Protein AF-A0A6V7XYJ5-F1 (afdb_monomer_lite)

InterPro domains:
  IPR011598 Myc-type, basic helix-loop-helix (bHLH) domain [PF00010] (26-76)
  IPR011598 Myc-type, basic helix-loop-helix (bHLH) domain [PS50888] (25-76)
  IPR011598 Myc-type, basic helix-loop-helix (bHLH) domain [SM00353] (31-82)
  IPR036638 Helix-loop-helix DNA-binding domain superfamily [G3DSA:4.10.280.10] (17-80)
  IPR036638 Helix-loop-helix DNA-binding domain superfamily [SSF47459] (26-85)
  IPR050283 E-box Binding Transcriptional Regulators [PTHR23349] (24-126)

Sequence (152 aa):
MTQKHSVENGCKIEQIVDEQKLLELKRNMANCRERQRTEELNEAFKRLRHAIPSIPSDKMSKIHTLRIATEYIRFLDRAYKLMDLATNNENVFINNSIKYFYNEEQMAVTTFESINQLRTNFNLWRSELSTINMMAEKQKKNLNNSENELFK

Foldseek 3Di:
DDDDDDPPVVVVVVVVVVVVVVVVVVVVVVVVVVVVVVVVVVVVLVVLVVLFQDDPPDPDDSVNSVVSSVLLVVLVVVLVVVLVVVVVPDPPPDDPLCVLNDDPPDDDDDDPVVSVSSSVSSVVVVVVVVVVVVVVVVVVVVVVVVVVVVVD

Organism: Meloidogyne enterolobii (NCBI:txid390850)

Secondary structure (DSSP, 8-state):
-----SSHHHHHHHHHHHHHHHHHHHHHHHHHHHHHHHHHHHHHHHHHHHHS---TT----HHHHHHHHHHHHHHHHHHHHHHHHHHTT------GGGTTT--TT------HHHHHHHHHHHHHHHHHHHHHHHHHHHHHHHHHHHHHHTT-

Radius of gyration: 31.55 Å; chains: 1; bounding box: 101×42×83 Å

Structure (mmCIF, N/CA/C/O backbone):
data_AF-A0A6V7XYJ5-F1
#
_entry.id   AF-A0A6V7XYJ5-F1
#
loop_
_atom_site.group_PDB
_atom_site.id
_atom_site.type_symbol
_atom_site.label_atom_id
_atom_site.label_alt_id
_atom_site.label_comp_id
_atom_site.label_asym_id
_atom_site.label_entity_id
_atom_site.label_seq_id
_atom_site.pdbx_PDB_ins_code
_atom_site.Cartn_x
_atom_site.Cartn_y
_atom_site.Cartn_z
_atom_site.occupancy
_atom_site.B_iso_or_equiv
_atom_site.auth_seq_id
_atom_site.auth_comp_id
_atom_site.auth_asym_id
_atom_site.auth_atom_id
_atom_site.pdbx_PDB_model_num
ATOM 1 N N . MET A 1 1 ? -57.139 15.377 52.012 1.00 39.81 1 MET A N 1
ATOM 2 C CA . MET A 1 1 ? -56.270 16.207 51.152 1.00 39.81 1 MET A CA 1
ATOM 3 C C . MET A 1 1 ? -54.936 15.493 51.000 1.00 39.81 1 MET A C 1
ATOM 5 O O . MET A 1 1 ? -54.056 15.675 51.826 1.00 39.81 1 MET A O 1
ATOM 9 N N . THR A 1 2 ? -54.810 14.603 50.020 1.00 41.50 2 THR A N 1
ATOM 10 C CA . THR A 1 2 ? -53.568 13.859 49.760 1.00 41.50 2 THR A CA 1
ATOM 11 C C . THR A 1 2 ? -52.939 14.385 48.475 1.00 41.50 2 THR A C 1
ATOM 13 O O . THR A 1 2 ? -53.564 14.398 47.415 1.00 41.50 2 THR A O 1
ATOM 16 N N . GLN A 1 3 ? -51.720 14.906 48.616 1.00 48.47 3 GLN 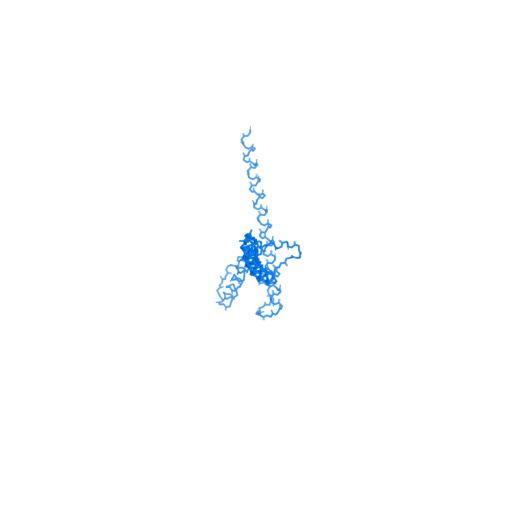A N 1
ATOM 17 C CA . GLN A 1 3 ? -50.919 15.531 47.568 1.00 48.47 3 GLN A CA 1
ATOM 18 C C . GLN A 1 3 ? -50.525 14.510 46.488 1.00 48.47 3 GLN A C 1
ATOM 20 O O . GLN A 1 3 ? -49.883 13.503 46.772 1.00 48.47 3 GLN A O 1
ATOM 25 N N . LYS A 1 4 ? -50.876 14.808 45.231 1.00 51.69 4 LYS A N 1
ATOM 26 C CA . LYS A 1 4 ? -50.324 14.188 44.018 1.00 51.69 4 LYS A CA 1
ATOM 27 C C . LYS A 1 4 ? -49.074 14.977 43.605 1.00 51.69 4 LYS A C 1
ATOM 29 O O . LYS A 1 4 ? -49.220 15.974 42.908 1.00 51.69 4 LYS A O 1
ATOM 34 N N . HIS A 1 5 ? -47.872 14.595 44.040 1.00 46.09 5 HIS A N 1
ATOM 35 C CA . HIS A 1 5 ? -46.629 15.274 43.606 1.00 46.09 5 HIS A CA 1
ATOM 36 C C . HIS A 1 5 ? -45.450 14.340 43.272 1.00 46.09 5 HIS A C 1
ATOM 38 O O . HIS A 1 5 ? -44.348 14.811 43.018 1.00 46.09 5 HIS A O 1
ATOM 44 N N . SER A 1 6 ? -45.657 13.021 43.204 1.00 50.38 6 SER A N 1
ATOM 45 C CA . SER A 1 6 ? -44.549 12.066 43.002 1.00 50.38 6 SER A CA 1
ATOM 46 C C . SER A 1 6 ? -44.410 11.505 41.578 1.00 50.38 6 SER A C 1
ATOM 48 O O . SER A 1 6 ? -43.414 10.850 41.297 1.00 50.38 6 SER A O 1
ATOM 50 N N . VAL A 1 7 ? -45.357 11.753 40.664 1.00 56.53 7 VAL A N 1
ATOM 51 C CA . VAL A 1 7 ? -45.393 11.068 39.348 1.00 56.53 7 VAL A CA 1
ATOM 52 C C . VAL A 1 7 ? -44.641 11.825 38.239 1.00 56.53 7 VAL A C 1
ATOM 54 O O . VAL A 1 7 ? -44.090 11.200 37.339 1.00 56.53 7 VAL A O 1
ATOM 57 N N . GLU A 1 8 ? -44.523 13.155 38.313 1.00 55.09 8 GLU A N 1
ATOM 58 C CA . GLU A 1 8 ? -43.849 13.950 37.265 1.00 55.09 8 GLU A CA 1
ATOM 59 C C . GLU A 1 8 ? -42.323 13.780 37.228 1.00 55.09 8 GLU A C 1
ATOM 61 O O . GLU A 1 8 ? -41.708 13.945 36.173 1.00 55.09 8 GLU A O 1
ATOM 66 N N . ASN A 1 9 ? -41.703 13.421 38.354 1.00 53.06 9 ASN A N 1
ATOM 67 C CA . ASN A 1 9 ? -40.248 13.294 38.441 1.00 53.06 9 ASN A CA 1
ATOM 68 C C . ASN A 1 9 ? -39.729 11.966 37.861 1.00 53.06 9 ASN A C 1
ATOM 70 O O . ASN A 1 9 ? -38.612 11.933 37.359 1.00 53.06 9 ASN A O 1
ATOM 74 N N . GLY A 1 10 ? -40.529 10.892 37.868 1.00 56.44 10 GLY A N 1
ATOM 75 C CA . GLY A 1 10 ? -40.137 9.595 37.292 1.00 56.44 10 GLY A CA 1
ATOM 76 C C . GLY A 1 10 ? -40.061 9.616 35.761 1.00 56.44 10 GLY A C 1
ATOM 77 O O . GLY A 1 10 ? -39.053 9.214 35.189 1.00 56.44 10 GLY A O 1
ATOM 78 N N . CYS A 1 11 ? -41.079 10.188 35.106 1.00 58.69 11 CYS A N 1
ATOM 79 C CA . CYS A 1 11 ? -41.166 10.268 33.641 1.00 58.69 11 CYS A CA 1
ATOM 80 C C . CYS A 1 11 ? -40.021 11.097 33.023 1.00 58.69 11 CYS A C 1
ATOM 82 O O . CYS A 1 11 ? -39.437 10.707 32.015 1.00 58.69 11 CYS A O 1
ATOM 84 N N . LYS A 1 12 ? -39.628 12.209 33.665 1.00 60.88 12 LYS A N 1
ATOM 85 C CA . LYS A 1 12 ? -38.494 13.031 33.205 1.00 60.88 12 LYS A CA 1
ATOM 86 C C . LYS A 1 12 ? -37.148 12.322 33.361 1.00 60.88 12 LYS A C 1
ATOM 88 O O . LYS A 1 12 ? -36.300 12.455 32.488 1.00 60.88 12 LYS A O 1
ATOM 93 N N . ILE A 1 13 ? -36.942 11.579 34.451 1.00 60.31 13 ILE A N 1
ATOM 94 C CA . ILE A 1 13 ? -35.696 10.831 34.675 1.00 60.31 13 ILE A CA 1
ATOM 95 C C . ILE A 1 13 ? -35.555 9.708 33.638 1.00 60.31 13 ILE A C 1
ATOM 97 O O . ILE A 1 13 ? -34.491 9.586 33.039 1.00 60.31 13 ILE A O 1
ATOM 101 N N . GLU A 1 14 ? -36.616 8.945 33.359 1.00 59.81 14 GLU A N 1
ATOM 102 C CA . GLU A 1 14 ? -36.598 7.907 32.314 1.00 59.81 14 GLU A CA 1
ATOM 103 C C . GLU A 1 14 ? -36.358 8.493 30.914 1.00 59.81 14 GLU A C 1
ATOM 105 O O . GLU A 1 14 ? -35.520 7.978 30.176 1.00 59.81 14 GLU A O 1
ATOM 110 N N . GLN A 1 15 ? -36.991 9.623 30.575 1.00 64.06 15 GLN A N 1
ATOM 111 C CA . GLN A 1 15 ? -36.744 10.316 29.302 1.00 64.06 15 GLN A CA 1
ATOM 112 C C . GLN A 1 15 ? -35.294 10.798 29.151 1.00 64.06 15 GLN A C 1
ATOM 114 O O . GLN A 1 15 ? -34.708 10.653 28.079 1.00 64.06 15 GLN A O 1
ATOM 119 N N . ILE A 1 16 ? -34.697 11.346 30.214 1.00 64.62 16 ILE A N 1
ATOM 120 C CA . ILE A 1 16 ? -33.295 11.792 30.206 1.00 64.62 16 ILE A CA 1
ATOM 121 C C . ILE A 1 16 ? -32.347 10.593 30.044 1.00 64.62 16 ILE A C 1
ATOM 123 O O . ILE A 1 16 ? -31.359 10.684 29.313 1.00 64.62 16 ILE A O 1
ATOM 127 N N . VAL A 1 17 ? -32.645 9.461 30.689 1.00 66.25 17 VA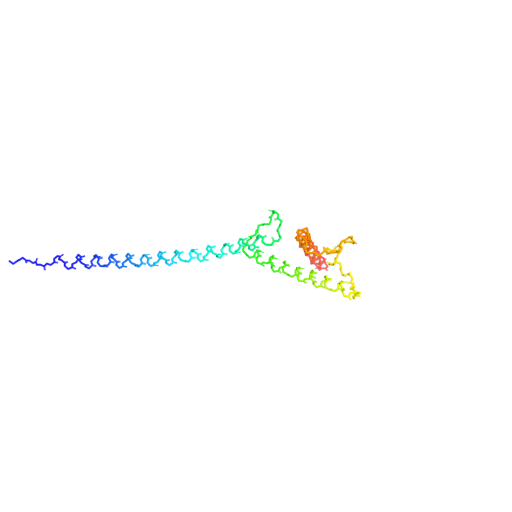L A N 1
ATOM 128 C CA . VAL A 1 17 ? -31.853 8.225 30.570 1.00 66.25 17 VAL A CA 1
ATOM 129 C C . VAL A 1 17 ? -31.934 7.650 29.150 1.00 66.25 17 VAL A C 1
ATOM 131 O O . VAL A 1 17 ? -30.907 7.244 28.602 1.00 66.25 17 VAL A O 1
ATOM 134 N N . ASP A 1 18 ? -33.106 7.677 28.513 1.00 79.75 18 ASP A N 1
ATOM 135 C CA . ASP A 1 18 ? -33.275 7.231 27.124 1.00 79.75 18 ASP A CA 1
ATOM 136 C C . ASP A 1 18 ? -32.573 8.151 26.114 1.00 79.75 18 ASP A C 1
ATOM 138 O O . ASP A 1 18 ? -31.950 7.673 25.160 1.00 79.75 18 ASP A O 1
ATOM 142 N N . GLU A 1 19 ? -32.585 9.467 26.339 1.00 83.00 19 GLU A N 1
ATOM 143 C CA . GLU A 1 19 ? -31.861 10.424 25.498 1.00 83.00 19 GLU A CA 1
ATOM 144 C C . GLU A 1 19 ? -30.336 10.264 25.627 1.00 83.00 19 GLU A C 1
ATOM 146 O O . GLU A 1 19 ? -29.616 10.245 24.621 1.00 83.00 19 GLU A O 1
ATOM 151 N N . GLN A 1 20 ? -29.831 10.057 26.848 1.00 86.50 20 GLN A N 1
ATOM 152 C CA . GLN A 1 20 ? -28.417 9.755 27.093 1.00 86.50 20 GLN A CA 1
ATOM 153 C C . GLN A 1 20 ? -27.987 8.451 26.413 1.00 86.50 20 GLN A C 1
ATOM 155 O O . GLN A 1 20 ? -26.938 8.400 25.764 1.00 86.50 20 GLN A O 1
ATOM 160 N N . LYS A 1 21 ? -28.822 7.412 26.488 1.00 89.75 21 LYS A N 1
ATOM 161 C CA . LYS A 1 21 ? -28.569 6.120 25.843 1.00 89.75 21 LYS A CA 1
ATOM 162 C C . LYS A 1 21 ? -28.568 6.237 24.319 1.00 89.75 21 LYS A C 1
ATOM 164 O O . LYS A 1 21 ? -27.720 5.644 23.651 1.00 89.75 21 LYS A O 1
ATOM 169 N N . LEU A 1 22 ? -29.456 7.056 23.754 1.00 89.62 22 LEU A N 1
ATOM 170 C CA . LEU A 1 22 ? -29.479 7.352 22.322 1.00 89.62 22 LEU A CA 1
ATOM 171 C C . LEU A 1 22 ? -28.219 8.105 21.865 1.00 89.62 22 LEU A C 1
ATOM 173 O O . LEU A 1 22 ? -27.670 7.802 20.801 1.00 89.62 22 LEU A O 1
ATOM 177 N N . LEU A 1 23 ? -27.741 9.073 22.651 1.00 92.31 23 LEU A N 1
ATOM 178 C CA . LEU A 1 23 ? -26.492 9.793 22.380 1.00 92.31 23 LEU A CA 1
ATOM 179 C C . LEU A 1 23 ? -25.280 8.856 22.415 1.00 92.31 23 LEU A C 1
ATOM 181 O O . LEU A 1 23 ? -24.429 8.908 21.523 1.00 92.31 23 LEU A O 1
ATOM 185 N N . GLU A 1 24 ? -25.223 7.960 23.399 1.00 93.12 24 GLU A N 1
ATOM 186 C CA . GLU A 1 24 ? -24.158 6.966 23.501 1.00 93.12 24 GLU A CA 1
ATOM 187 C C . GLU A 1 24 ? -24.178 5.982 22.324 1.00 93.12 24 GLU A C 1
ATOM 189 O O . GLU A 1 24 ? -23.132 5.724 21.722 1.00 93.12 24 GLU A O 1
ATOM 194 N N . LEU A 1 25 ? -25.359 5.505 21.919 1.00 93.38 25 LEU A N 1
ATOM 195 C CA . LEU A 1 25 ? -25.522 4.669 20.728 1.00 93.38 25 LEU A CA 1
ATOM 196 C C . LEU A 1 25 ? -25.024 5.381 19.468 1.00 93.38 25 LEU A C 1
ATOM 198 O O . LEU A 1 25 ? -24.235 4.807 18.717 1.00 93.38 25 LEU A O 1
ATOM 202 N N . LYS A 1 26 ? -25.403 6.648 19.255 1.00 92.81 26 LYS A N 1
ATOM 203 C CA . LYS A 1 26 ? -24.921 7.448 18.114 1.00 92.81 26 LYS A CA 1
ATOM 204 C C . LYS A 1 26 ? -23.397 7.577 18.118 1.00 92.81 26 LYS A C 1
ATOM 206 O O . LYS A 1 26 ? -22.771 7.391 17.072 1.00 92.81 26 LYS A O 1
ATOM 211 N N . ARG A 1 27 ? -22.790 7.838 19.282 1.00 95.50 27 ARG A N 1
ATOM 212 C CA . ARG A 1 27 ? -21.329 7.915 19.437 1.00 95.50 27 ARG A CA 1
ATOM 213 C C . ARG A 1 27 ? -20.662 6.575 19.127 1.00 95.50 27 ARG A C 1
ATOM 215 O O . ARG A 1 27 ? -19.686 6.536 18.383 1.00 95.50 27 ARG A O 1
ATOM 222 N N . ASN A 1 28 ? -21.201 5.477 19.647 1.00 95.56 28 ASN A N 1
ATOM 223 C CA . ASN A 1 28 ? -20.662 4.137 19.423 1.00 95.56 28 ASN A CA 1
ATOM 224 C C . ASN A 1 28 ? -20.769 3.728 17.948 1.00 95.56 28 ASN A C 1
ATOM 226 O O . ASN A 1 28 ? -19.809 3.199 17.391 1.00 95.56 28 ASN A O 1
ATOM 230 N N . MET A 1 29 ? -21.885 4.047 17.288 1.00 95.38 29 MET A N 1
ATOM 231 C CA . MET A 1 29 ? -22.054 3.841 15.849 1.00 95.38 29 MET A CA 1
ATOM 232 C C . MET A 1 29 ? -21.065 4.678 15.030 1.00 95.38 29 MET A C 1
ATOM 234 O O . MET A 1 29 ? -20.473 4.163 14.083 1.00 95.38 29 MET A O 1
ATOM 238 N N . ALA A 1 30 ? -20.845 5.946 15.390 1.00 95.94 30 ALA A N 1
ATOM 239 C CA . ALA A 1 30 ? -19.853 6.795 14.729 1.00 95.94 30 ALA A CA 1
ATOM 240 C C . ALA A 1 30 ? -18.427 6.241 14.896 1.00 95.94 30 ALA A C 1
ATOM 242 O O . ALA A 1 30 ? -17.698 6.110 13.914 1.00 95.94 30 ALA A O 1
ATOM 243 N N . ASN A 1 31 ? -18.059 5.826 16.111 1.00 97.88 31 ASN A N 1
ATOM 244 C CA . ASN A 1 31 ? -16.761 5.213 16.397 1.00 97.88 31 ASN A CA 1
ATOM 245 C C . ASN A 1 31 ? -16.565 3.893 15.638 1.00 97.88 31 ASN A C 1
ATOM 247 O O . ASN A 1 31 ? -15.473 3.618 15.146 1.00 97.88 31 ASN A O 1
ATOM 251 N N . CYS A 1 32 ? -17.617 3.076 15.534 1.00 97.56 32 CYS A N 1
ATOM 252 C CA . CYS A 1 32 ? -17.597 1.835 14.764 1.00 97.56 32 CYS A CA 1
ATOM 253 C C . CYS A 1 32 ? -17.347 2.109 13.274 1.00 97.56 32 CYS A C 1
ATOM 255 O O . CYS A 1 32 ? -16.464 1.491 12.684 1.00 97.56 32 CYS A O 1
ATOM 257 N N . ARG A 1 33 ? -18.036 3.098 12.693 1.00 97.56 33 ARG A N 1
ATOM 258 C CA . ARG A 1 33 ? -17.824 3.518 11.298 1.00 97.56 33 ARG A CA 1
ATOM 259 C C . ARG A 1 33 ? -16.405 4.022 11.049 1.00 97.56 33 ARG A C 1
ATOM 261 O O . ARG A 1 33 ? -15.789 3.633 10.063 1.00 97.56 33 ARG A O 1
ATOM 268 N N . GLU A 1 34 ? -15.865 4.852 11.939 1.00 98.00 34 GLU A N 1
ATOM 269 C CA . GLU A 1 34 ? -14.498 5.365 11.781 1.00 98.00 34 GLU A CA 1
ATOM 270 C C . GLU A 1 34 ? -13.447 4.255 11.918 1.00 98.00 34 GLU A C 1
ATOM 272 O O . GLU A 1 34 ? -12.439 4.245 11.202 1.00 98.00 34 GLU A O 1
ATOM 277 N N . ARG A 1 35 ? -13.702 3.274 12.794 1.00 98.31 35 ARG A N 1
ATOM 278 C CA . ARG A 1 35 ? -12.870 2.075 12.899 1.00 98.31 35 ARG A CA 1
ATOM 279 C C . ARG A 1 35 ? -12.891 1.280 11.597 1.00 98.31 35 ARG A C 1
ATOM 281 O O . ARG A 1 35 ? -11.816 0.994 11.080 1.00 98.31 35 ARG A O 1
ATOM 288 N N . GLN A 1 36 ? -14.070 1.017 11.035 1.00 98.12 36 GLN A N 1
ATOM 289 C CA . GLN A 1 36 ? -14.208 0.320 9.754 1.00 98.12 36 GLN A CA 1
ATOM 290 C C . GLN A 1 36 ? -13.478 1.066 8.624 1.00 98.12 36 GLN A C 1
ATOM 292 O O . GLN A 1 36 ? -12.675 0.475 7.906 1.00 98.12 36 GLN A O 1
ATOM 297 N N . ARG A 1 37 ? -13.661 2.387 8.518 1.00 98.00 37 ARG A N 1
ATOM 298 C CA . ARG A 1 37 ? -12.943 3.226 7.543 1.00 98.00 37 ARG A CA 1
ATOM 299 C C . ARG A 1 37 ? -11.422 3.096 7.688 1.00 98.00 37 ARG A C 1
ATOM 301 O O . ARG A 1 37 ? -10.685 3.032 6.703 1.00 98.00 37 ARG A O 1
ATOM 308 N N . THR A 1 38 ? -10.934 3.064 8.927 1.00 98.12 38 THR A N 1
ATOM 309 C CA . THR A 1 38 ? -9.505 2.912 9.227 1.00 98.12 38 THR A CA 1
ATOM 310 C C . THR A 1 38 ? -8.997 1.499 8.921 1.00 98.12 38 THR A C 1
ATOM 312 O O . THR A 1 38 ? -7.865 1.347 8.457 1.00 98.12 38 THR A O 1
ATOM 315 N N . GLU A 1 39 ? -9.807 0.467 9.156 1.00 98.00 39 GLU A N 1
ATOM 316 C CA . GLU A 1 39 ? -9.508 -0.922 8.793 1.00 98.00 39 GLU A CA 1
ATOM 317 C C . GLU A 1 39 ? -9.365 -1.071 7.276 1.00 98.00 39 GLU A C 1
ATOM 319 O O . GLU A 1 39 ? -8.330 -1.552 6.817 1.00 98.00 39 GLU A O 1
ATOM 324 N N . GLU A 1 40 ? -10.312 -0.546 6.495 1.00 97.88 40 GLU A N 1
ATOM 325 C CA . GLU A 1 40 ? -10.255 -0.530 5.026 1.00 97.88 40 GLU A CA 1
ATOM 326 C C . GLU A 1 40 ? -8.981 0.162 4.508 1.00 97.88 40 GLU A C 1
ATOM 328 O O . GLU A 1 40 ? -8.278 -0.364 3.638 1.00 97.88 40 GLU A O 1
ATOM 333 N N . LEU A 1 41 ? -8.613 1.305 5.099 1.00 97.38 41 LEU A N 1
ATOM 334 C CA . LEU A 1 41 ? -7.360 1.996 4.786 1.00 97.38 41 LEU A CA 1
ATOM 335 C C . LEU A 1 41 ? -6.132 1.126 5.100 1.00 97.38 41 LEU A C 1
ATOM 337 O O . LEU A 1 41 ? -5.174 1.083 4.324 1.00 97.38 41 LEU A O 1
ATOM 341 N N . ASN A 1 42 ? -6.124 0.445 6.246 1.00 96.38 42 ASN A N 1
ATOM 342 C CA . ASN A 1 42 ? -5.010 -0.414 6.637 1.00 96.38 42 ASN A CA 1
ATOM 343 C C . ASN A 1 42 ? -4.890 -1.639 5.719 1.00 96.38 42 ASN A C 1
ATOM 345 O O . ASN A 1 42 ? -3.765 -2.027 5.393 1.00 96.38 42 ASN A O 1
ATOM 349 N N . GLU A 1 43 ? -6.005 -2.200 5.252 1.00 96.81 43 GLU A N 1
ATOM 350 C CA . GLU A 1 43 ? -6.016 -3.264 4.246 1.00 96.81 43 GLU A CA 1
ATOM 351 C C . GLU A 1 43 ? -5.451 -2.787 2.905 1.00 96.81 43 GLU A C 1
ATOM 353 O O . GLU A 1 43 ? -4.607 -3.466 2.314 1.00 96.81 43 GLU A O 1
ATOM 358 N N . ALA A 1 44 ? -5.800 -1.578 2.455 1.00 97.19 44 ALA A N 1
ATOM 359 C CA . ALA A 1 44 ? -5.180 -0.979 1.273 1.00 97.19 44 ALA A CA 1
ATOM 360 C C . ALA A 1 44 ? -3.654 -0.819 1.443 1.00 97.19 44 ALA A C 1
ATOM 362 O O . ALA A 1 44 ? -2.884 -1.181 0.550 1.00 97.19 44 ALA A O 1
ATOM 363 N N . PHE A 1 45 ? -3.190 -0.376 2.619 1.00 96.06 45 PHE A N 1
ATOM 364 C CA . PHE A 1 45 ? -1.757 -0.317 2.939 1.00 96.06 45 PHE A CA 1
ATOM 365 C C . PHE A 1 45 ? -1.087 -1.696 2.945 1.00 96.06 45 PHE A C 1
ATOM 367 O O . PHE A 1 45 ? 0.063 -1.812 2.525 1.00 96.06 45 PHE A O 1
ATOM 374 N N . LYS A 1 46 ? -1.763 -2.749 3.423 1.00 94.19 46 LYS A N 1
ATOM 375 C CA . LYS A 1 46 ? -1.243 -4.122 3.341 1.00 94.19 46 LYS A CA 1
ATOM 376 C C . LYS A 1 46 ? -1.086 -4.544 1.887 1.00 94.19 46 LYS A C 1
ATOM 378 O O . LYS A 1 46 ? -0.007 -5.003 1.529 1.00 94.19 46 LYS A O 1
ATOM 383 N N . ARG A 1 47 ? -2.099 -4.345 1.038 1.00 95.44 47 ARG A N 1
ATOM 384 C CA . ARG A 1 47 ? -2.014 -4.664 -0.401 1.00 95.44 47 ARG A CA 1
ATOM 385 C C . ARG A 1 47 ? -0.852 -3.936 -1.072 1.00 95.44 47 ARG A C 1
ATOM 387 O O . ARG A 1 47 ? -0.069 -4.562 -1.778 1.00 95.44 47 ARG A O 1
ATOM 394 N N . LEU A 1 48 ? -0.682 -2.648 -0.770 1.00 95.38 48 LEU A N 1
ATOM 395 C CA . LEU A 1 48 ? 0.441 -1.861 -1.274 1.00 95.38 48 LEU A CA 1
ATOM 396 C C . LEU A 1 48 ? 1.797 -2.456 -0.856 1.00 95.38 48 LEU A C 1
ATOM 398 O O . LEU A 1 48 ? 2.679 -2.599 -1.696 1.00 95.38 48 LEU A O 1
ATOM 402 N N . ARG A 1 49 ? 1.961 -2.868 0.409 1.00 94.06 49 ARG A N 1
ATOM 403 C CA . ARG A 1 49 ? 3.203 -3.518 0.872 1.00 94.06 49 ARG A CA 1
ATOM 404 C C . ARG A 1 49 ? 3.517 -4.818 0.134 1.00 94.06 49 ARG A C 1
ATOM 406 O O . ARG A 1 49 ? 4.683 -5.070 -0.119 1.00 94.06 49 ARG A O 1
ATOM 413 N N . HIS A 1 50 ? 2.510 -5.618 -0.218 1.00 90.88 50 HIS A N 1
ATOM 414 C CA . HIS A 1 50 ? 2.724 -6.857 -0.979 1.00 90.88 50 HIS A CA 1
ATOM 415 C C . HIS A 1 50 ? 3.156 -6.583 -2.427 1.00 90.88 50 HIS A C 1
ATOM 417 O O . HIS A 1 50 ? 3.925 -7.348 -3.007 1.00 90.88 50 HIS A O 1
ATOM 423 N N . ALA A 1 51 ? 2.675 -5.489 -3.022 1.00 90.69 51 ALA A N 1
ATOM 424 C CA . ALA A 1 51 ? 3.052 -5.113 -4.380 1.00 90.69 51 ALA A CA 1
ATOM 425 C C . ALA A 1 51 ? 4.508 -4.626 -4.463 1.00 90.69 51 ALA A C 1
ATOM 427 O O . ALA A 1 51 ? 5.200 -4.943 -5.430 1.00 90.69 51 ALA A O 1
ATOM 428 N N . ILE A 1 52 ? 4.980 -3.905 -3.443 1.00 90.75 52 ILE A N 1
ATOM 429 C CA . ILE A 1 52 ? 6.328 -3.330 -3.387 1.00 90.75 52 ILE A CA 1
ATOM 430 C C . ILE A 1 52 ? 7.380 -4.433 -3.165 1.00 90.75 52 ILE A C 1
ATOM 432 O O . ILE A 1 52 ? 7.209 -5.262 -2.272 1.00 90.75 52 ILE A O 1
ATOM 436 N N . PRO A 1 53 ? 8.489 -4.459 -3.927 1.00 88.88 53 PRO A N 1
ATOM 437 C CA . PRO A 1 53 ? 9.619 -5.320 -3.612 1.00 88.88 53 PRO A CA 1
ATOM 438 C C . PRO A 1 53 ? 10.283 -4.837 -2.319 1.00 88.88 53 PRO A C 1
ATOM 440 O O . PRO A 1 53 ? 10.672 -3.673 -2.209 1.00 88.88 53 PRO A O 1
ATOM 443 N N . SER A 1 54 ? 10.393 -5.727 -1.337 1.00 81.69 54 SER A N 1
ATOM 444 C CA . SER A 1 54 ? 11.008 -5.448 -0.041 1.00 81.69 54 SER A CA 1
ATOM 445 C C . SER A 1 54 ? 12.017 -6.529 0.329 1.00 81.69 54 SER A C 1
ATOM 447 O O . SER A 1 54 ? 11.968 -7.656 -0.170 1.00 81.69 54 SER A O 1
ATOM 449 N N . ILE A 1 55 ? 12.957 -6.166 1.199 1.00 77.19 55 ILE A N 1
ATOM 450 C CA . ILE A 1 55 ? 13.933 -7.095 1.773 1.00 77.19 55 ILE A CA 1
ATOM 451 C C . ILE A 1 55 ? 13.353 -7.615 3.100 1.00 77.19 55 ILE A C 1
ATOM 453 O O . ILE A 1 55 ? 12.721 -6.836 3.810 1.00 77.19 55 ILE A O 1
ATOM 457 N N . PRO A 1 56 ? 13.572 -8.882 3.503 1.00 72.75 56 PRO A N 1
ATOM 458 C CA . PRO A 1 56 ? 13.004 -9.440 4.740 1.00 72.75 56 PRO A CA 1
ATOM 459 C C . PRO A 1 56 ? 13.275 -8.640 6.030 1.00 72.75 56 PRO A C 1
ATOM 461 O O . PRO A 1 56 ? 12.533 -8.763 6.999 1.00 72.75 56 PRO A O 1
ATOM 464 N N . SER A 1 57 ? 14.321 -7.807 6.051 1.00 72.12 57 SER A N 1
ATOM 465 C CA . SER A 1 57 ? 14.671 -6.926 7.178 1.00 72.12 57 SER A CA 1
ATOM 466 C C . SER A 1 57 ? 13.902 -5.588 7.187 1.00 72.12 57 SER A C 1
ATOM 468 O O . SER A 1 57 ? 13.944 -4.843 8.170 1.00 72.12 57 SER A O 1
ATOM 470 N N . ASP A 1 58 ? 13.180 -5.253 6.112 1.00 77.31 58 ASP A N 1
ATOM 471 C CA . ASP A 1 58 ? 12.527 -3.952 5.957 1.00 77.31 58 ASP A CA 1
ATOM 472 C C . ASP A 1 58 ? 11.370 -3.779 6.952 1.00 77.31 58 ASP A C 1
ATOM 474 O O . ASP A 1 58 ? 10.269 -4.318 6.803 1.00 77.31 58 ASP A O 1
ATOM 478 N N . LYS A 1 59 ? 11.571 -2.911 7.948 1.00 78.31 59 LYS A N 1
ATOM 479 C CA . LYS A 1 59 ? 10.481 -2.421 8.802 1.00 78.31 59 LYS A CA 1
ATOM 480 C C . LYS A 1 59 ? 9.631 -1.397 8.039 1.00 78.31 59 LYS A C 1
ATOM 482 O O . LYS A 1 59 ? 9.895 -0.195 8.053 1.00 78.31 59 LYS A O 1
ATOM 487 N N . MET A 1 60 ? 8.567 -1.864 7.385 1.00 84.19 60 MET A N 1
ATOM 488 C CA . MET A 1 60 ? 7.709 -1.041 6.519 1.00 84.19 60 MET A CA 1
ATOM 489 C C . MET A 1 60 ? 6.612 -0.244 7.256 1.00 84.19 60 MET A C 1
ATOM 491 O O . MET A 1 60 ? 5.425 -0.599 7.261 1.00 84.19 60 MET A O 1
ATOM 495 N N . SER A 1 61 ? 6.991 0.904 7.830 1.00 92.75 61 SER A N 1
ATOM 496 C CA . SER A 1 61 ? 6.034 1.903 8.348 1.00 92.75 61 SER A CA 1
ATOM 497 C C . SER A 1 61 ? 5.159 2.509 7.230 1.00 92.75 61 SER A C 1
ATOM 499 O O . SER A 1 61 ? 5.481 2.369 6.049 1.00 92.75 61 SER A O 1
ATOM 501 N N . LYS A 1 62 ? 4.048 3.194 7.564 1.00 94.00 62 LYS A N 1
ATOM 502 C CA . LYS A 1 62 ? 3.154 3.813 6.554 1.00 94.00 62 LYS A CA 1
ATOM 503 C C . LYS A 1 62 ? 3.909 4.802 5.655 1.00 94.00 62 LYS A C 1
ATOM 505 O O . LYS A 1 62 ? 3.853 4.681 4.437 1.00 94.00 62 LYS A O 1
ATOM 510 N N . ILE A 1 63 ? 4.684 5.714 6.248 1.00 93.75 63 ILE A N 1
ATOM 511 C CA . ILE A 1 63 ? 5.492 6.685 5.494 1.00 93.75 63 ILE A CA 1
ATOM 512 C C . ILE A 1 63 ? 6.594 6.009 4.671 1.00 93.75 63 ILE A C 1
ATOM 514 O O . ILE A 1 63 ? 6.835 6.398 3.531 1.00 93.75 63 ILE A O 1
ATOM 518 N N . HIS A 1 64 ? 7.238 4.971 5.213 1.00 90.62 64 HIS A N 1
ATOM 519 C CA . HIS A 1 64 ? 8.263 4.228 4.484 1.00 90.62 64 HIS A CA 1
ATOM 520 C C . HIS A 1 64 ? 7.667 3.501 3.276 1.00 90.62 64 HIS A C 1
ATOM 522 O O . HIS A 1 64 ? 8.224 3.567 2.188 1.00 90.62 64 HIS A O 1
ATOM 528 N N . THR A 1 65 ? 6.490 2.896 3.451 1.00 93.44 65 THR A N 1
ATOM 529 C CA . THR A 1 65 ? 5.733 2.241 2.377 1.00 93.44 65 THR A CA 1
ATOM 530 C C . THR A 1 65 ? 5.456 3.203 1.231 1.00 93.44 65 THR A C 1
ATOM 532 O O . THR A 1 65 ? 5.756 2.875 0.090 1.00 93.44 65 THR A O 1
ATOM 535 N N . LEU A 1 66 ? 4.964 4.408 1.529 1.00 95.62 66 LEU A N 1
ATOM 536 C CA . LEU A 1 66 ? 4.704 5.418 0.501 1.00 95.62 66 LEU A CA 1
ATOM 537 C C . LEU A 1 66 ? 5.985 5.857 -0.218 1.00 95.62 66 LEU A C 1
ATOM 539 O O . LEU A 1 66 ? 5.989 5.969 -1.437 1.00 95.62 66 LEU A O 1
ATOM 543 N N . ARG A 1 67 ? 7.086 6.063 0.517 1.00 91.00 67 ARG A N 1
ATOM 544 C CA . ARG A 1 67 ? 8.374 6.442 -0.086 1.00 91.00 67 ARG A CA 1
ATOM 545 C C . ARG A 1 67 ? 8.887 5.369 -1.043 1.00 91.00 67 ARG A C 1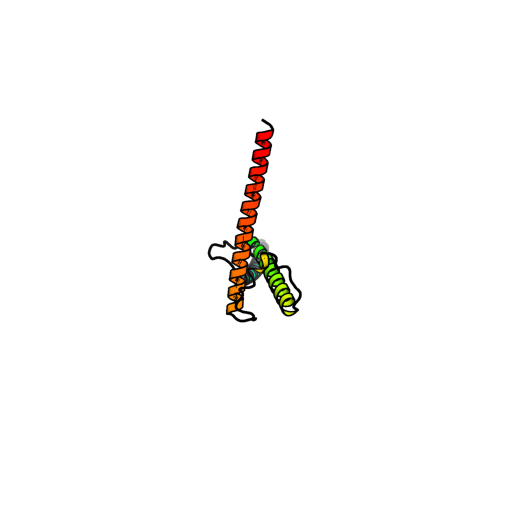
ATOM 547 O O . ARG A 1 67 ? 9.205 5.690 -2.180 1.00 91.00 67 ARG A O 1
ATOM 554 N N . ILE A 1 68 ? 8.931 4.107 -0.609 1.00 90.50 68 ILE A N 1
ATOM 555 C CA . ILE A 1 68 ? 9.406 3.016 -1.471 1.00 90.50 68 ILE A CA 1
ATOM 556 C C . ILE A 1 68 ? 8.478 2.825 -2.667 1.00 90.50 68 ILE A C 1
ATOM 558 O O . ILE A 1 68 ? 8.973 2.611 -3.765 1.00 90.50 68 ILE A O 1
ATOM 562 N N . ALA A 1 69 ? 7.158 2.933 -2.480 1.00 93.31 69 ALA A N 1
ATOM 563 C CA . ALA A 1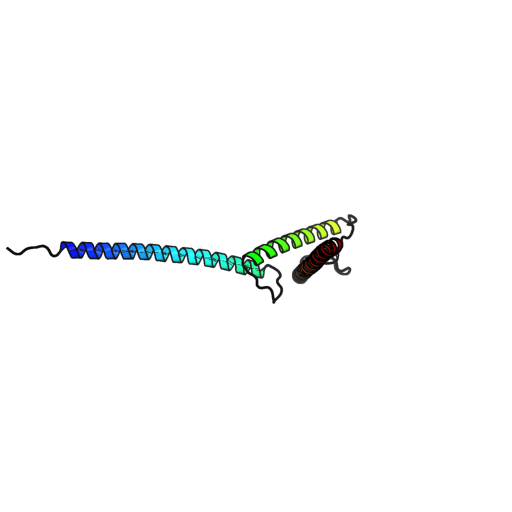 69 ? 6.201 2.837 -3.579 1.00 93.31 69 ALA A CA 1
ATOM 564 C C . ALA A 1 69 ? 6.528 3.839 -4.693 1.00 93.31 69 ALA A C 1
ATOM 566 O O . ALA A 1 69 ? 6.621 3.459 -5.856 1.00 93.31 69 ALA A O 1
ATOM 567 N N . THR A 1 70 ? 6.756 5.103 -4.327 1.00 91.69 70 THR A N 1
ATOM 568 C CA . THR A 1 70 ? 7.112 6.160 -5.279 1.00 91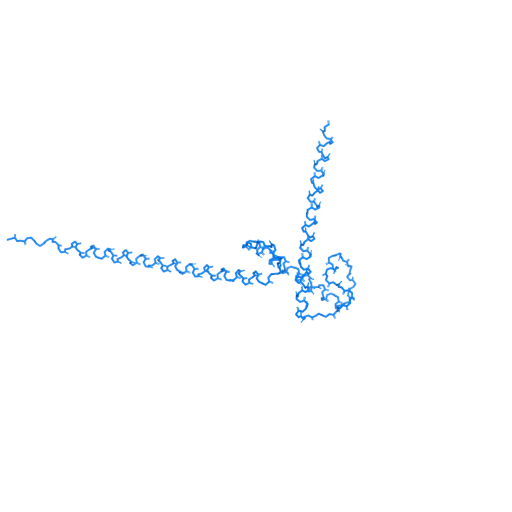.69 70 THR A CA 1
ATOM 569 C C . THR A 1 70 ? 8.424 5.859 -5.997 1.00 91.69 70 THR A C 1
ATOM 571 O O . THR A 1 70 ? 8.498 5.998 -7.217 1.00 91.69 70 THR A O 1
ATOM 574 N N . GLU A 1 71 ? 9.450 5.409 -5.271 1.00 88.25 71 GLU A N 1
ATOM 575 C CA . GLU A 1 71 ? 10.729 5.034 -5.883 1.00 88.25 71 GLU A CA 1
ATOM 576 C C . GLU A 1 71 ? 10.591 3.824 -6.814 1.00 88.25 71 GLU A C 1
ATOM 578 O O . GLU A 1 71 ? 11.191 3.803 -7.886 1.00 88.25 71 GLU A O 1
ATOM 583 N N . TYR A 1 72 ? 9.755 2.845 -6.460 1.00 91.38 72 TYR A N 1
ATOM 584 C CA . TYR A 1 72 ? 9.504 1.686 -7.312 1.00 91.38 72 TYR A CA 1
ATOM 585 C C . TYR A 1 72 ? 8.774 2.071 -8.600 1.00 91.38 72 TYR A C 1
ATOM 587 O O . TYR A 1 72 ? 9.159 1.620 -9.674 1.00 91.38 72 TYR A O 1
ATOM 595 N N . ILE A 1 73 ? 7.790 2.974 -8.532 1.00 90.50 73 ILE A N 1
ATOM 596 C CA . ILE A 1 73 ? 7.123 3.513 -9.728 1.00 90.50 73 ILE A CA 1
ATOM 597 C C . ILE A 1 73 ? 8.138 4.204 -10.650 1.00 90.50 73 ILE A C 1
ATOM 599 O O . ILE A 1 73 ? 8.157 3.934 -11.848 1.00 90.50 73 ILE A O 1
ATOM 603 N N . ARG A 1 74 ? 9.021 5.052 -10.103 1.00 85.19 74 ARG A N 1
ATOM 604 C CA . ARG A 1 74 ? 10.075 5.730 -10.883 1.00 85.19 74 ARG A CA 1
ATOM 605 C C . ARG A 1 74 ? 11.049 4.745 -11.523 1.00 85.19 74 ARG A C 1
ATOM 607 O O . ARG A 1 74 ? 11.449 4.930 -12.669 1.00 85.19 74 ARG A O 1
ATOM 614 N N . PHE A 1 75 ? 11.428 3.708 -10.782 1.00 84.75 75 PHE A N 1
ATOM 615 C CA . PHE A 1 75 ? 12.278 2.637 -11.285 1.00 84.75 75 PHE A CA 1
ATOM 616 C C . PHE A 1 75 ? 11.628 1.921 -12.474 1.00 84.75 75 PHE A C 1
ATOM 618 O O . PHE A 1 75 ? 12.278 1.739 -13.501 1.00 84.75 75 PHE A O 1
ATOM 625 N N . LEU A 1 76 ? 10.344 1.569 -12.364 1.00 85.44 76 LEU A N 1
ATOM 626 C CA . LEU A 1 76 ? 9.606 0.899 -13.435 1.00 85.44 76 LEU A CA 1
ATOM 627 C C . LEU A 1 76 ? 9.430 1.794 -14.669 1.00 85.44 76 LEU A C 1
ATOM 629 O O . LEU A 1 76 ? 9.641 1.322 -15.781 1.00 85.44 76 LEU A O 1
ATOM 633 N N . ASP A 1 77 ? 9.115 3.080 -14.489 1.00 83.38 77 ASP A N 1
ATOM 634 C CA . ASP A 1 77 ? 9.027 4.055 -15.589 1.00 83.38 77 ASP A CA 1
ATOM 635 C C . ASP A 1 77 ? 10.362 4.175 -16.343 1.00 83.38 77 ASP A C 1
ATOM 637 O O . ASP A 1 77 ? 10.407 4.167 -17.574 1.00 83.38 77 ASP A O 1
ATOM 641 N N . ARG A 1 78 ? 11.479 4.204 -15.605 1.00 78.50 78 ARG A N 1
ATOM 642 C CA . ARG A 1 78 ? 12.815 4.200 -16.205 1.00 78.50 78 ARG A CA 1
ATOM 643 C C . ARG A 1 78 ? 13.096 2.906 -16.965 1.00 78.50 78 ARG A C 1
ATOM 645 O O . ARG A 1 78 ? 13.596 2.973 -18.083 1.00 78.50 78 ARG A O 1
ATOM 652 N N . ALA A 1 79 ? 12.789 1.755 -16.370 1.00 77.44 79 ALA A N 1
ATOM 653 C CA . ALA A 1 79 ? 12.982 0.454 -17.004 1.00 77.44 79 ALA A CA 1
ATOM 654 C C . ALA A 1 79 ? 12.191 0.358 -18.318 1.00 77.44 79 ALA A C 1
ATOM 656 O O . ALA A 1 79 ? 12.736 -0.054 -19.338 1.00 77.44 79 ALA A O 1
ATOM 657 N N . TYR A 1 80 ? 10.935 0.814 -18.302 1.00 78.69 80 TYR A N 1
ATOM 658 C CA . TYR A 1 80 ? 10.062 0.838 -19.470 1.00 78.69 80 TYR A CA 1
ATOM 659 C C . TYR A 1 80 ? 10.627 1.714 -20.595 1.00 78.69 80 TYR A C 1
ATOM 661 O O . TYR A 1 80 ? 10.793 1.237 -21.714 1.00 78.69 80 TYR A O 1
ATOM 669 N N . LYS A 1 81 ? 11.008 2.963 -20.295 1.00 75.00 81 LYS A N 1
ATOM 670 C CA . LYS A 1 81 ? 11.603 3.882 -21.283 1.00 75.00 81 LYS A CA 1
ATOM 671 C C . LYS A 1 81 ? 12.896 3.340 -21.886 1.00 75.00 81 LYS A C 1
ATOM 673 O O . LYS A 1 81 ? 13.133 3.494 -23.074 1.00 75.00 81 LYS A O 1
ATOM 678 N N . LEU A 1 82 ? 13.740 2.703 -21.076 1.00 71.56 82 LEU A N 1
ATOM 679 C CA . LEU A 1 82 ? 14.984 2.102 -21.559 1.00 71.56 82 LEU A CA 1
ATOM 680 C C . LEU A 1 82 ? 14.739 0.893 -22.467 1.00 71.56 82 LEU A C 1
ATOM 682 O O . LEU A 1 82 ? 15.516 0.674 -23.393 1.00 71.56 82 LEU A O 1
ATOM 686 N N . MET A 1 83 ? 13.691 0.111 -22.201 1.00 71.25 83 MET A N 1
ATOM 687 C CA . MET A 1 83 ? 13.288 -0.994 -23.070 1.00 71.25 83 MET A CA 1
ATOM 688 C C . MET A 1 83 ? 12.770 -0.471 -24.415 1.00 71.25 83 MET A C 1
ATOM 690 O O . MET A 1 83 ? 13.169 -0.981 -25.455 1.00 71.25 83 MET A O 1
ATOM 694 N N . ASP A 1 84 ? 11.960 0.590 -24.388 1.00 71.38 84 ASP A N 1
ATOM 695 C CA . ASP A 1 84 ? 11.416 1.249 -25.582 1.00 71.38 84 ASP A CA 1
ATOM 696 C C . ASP A 1 84 ? 12.521 1.869 -26.466 1.00 71.38 84 ASP A C 1
ATOM 698 O O . ASP A 1 84 ? 12.549 1.689 -27.683 1.00 71.38 84 ASP A O 1
ATOM 702 N N . LEU A 1 85 ? 13.518 2.526 -25.862 1.00 68.50 85 LEU A N 1
ATOM 703 C CA . LEU A 1 85 ? 14.660 3.085 -26.599 1.00 68.50 85 LEU A CA 1
ATOM 704 C C . LEU A 1 85 ? 15.543 2.004 -27.241 1.00 68.50 85 LEU A C 1
ATOM 706 O O . LEU A 1 85 ? 15.983 2.170 -28.378 1.00 68.50 85 LEU A O 1
ATOM 710 N N . ALA A 1 86 ? 15.779 0.884 -26.549 1.00 62.34 86 ALA A N 1
ATOM 711 C CA . ALA A 1 86 ? 16.582 -0.212 -27.092 1.00 62.34 86 ALA A CA 1
ATOM 712 C C . ALA A 1 86 ? 15.905 -0.912 -28.276 1.00 62.34 86 ALA A C 1
ATOM 714 O O . ALA A 1 86 ? 16.588 -1.348 -29.200 1.00 62.34 86 ALA A O 1
ATOM 715 N N . THR A 1 87 ? 14.571 -0.974 -28.299 1.00 66.12 87 THR A N 1
ATOM 716 C CA . THR A 1 87 ? 13.831 -1.502 -29.454 1.00 66.12 87 THR A CA 1
ATOM 717 C C . THR A 1 87 ? 13.883 -0.589 -30.680 1.00 66.12 87 THR A C 1
ATOM 719 O O . THR A 1 87 ? 13.719 -1.071 -31.798 1.00 66.12 87 THR A O 1
ATOM 722 N N . ASN A 1 88 ? 14.179 0.702 -30.491 1.00 62.59 88 ASN A N 1
ATOM 723 C CA . ASN A 1 88 ? 14.211 1.709 -31.555 1.00 62.59 88 ASN A CA 1
ATOM 724 C C . ASN A 1 88 ? 15.629 2.017 -32.086 1.00 62.59 88 ASN A C 1
ATOM 726 O O . ASN A 1 88 ? 15.789 2.903 -32.919 1.00 62.59 88 ASN A O 1
ATOM 730 N N . ASN A 1 89 ? 16.648 1.251 -31.665 1.00 57.78 89 ASN A N 1
ATOM 731 C CA . ASN A 1 89 ? 18.017 1.264 -32.210 1.00 57.78 89 ASN A CA 1
ATOM 732 C C . ASN A 1 89 ? 18.728 2.638 -32.181 1.00 57.78 89 ASN A C 1
ATOM 734 O O . ASN A 1 89 ? 19.649 2.895 -32.960 1.00 57.78 89 ASN A O 1
ATOM 738 N N . GLU A 1 90 ? 18.324 3.535 -31.279 1.00 57.12 90 GLU A N 1
ATOM 739 C CA . GLU A 1 90 ? 19.078 4.756 -31.004 1.00 57.12 90 GLU A CA 1
ATOM 740 C C . GLU A 1 90 ? 20.273 4.414 -30.101 1.00 57.12 90 GLU A C 1
ATOM 742 O O . GLU A 1 90 ? 20.120 3.742 -29.082 1.00 57.12 90 GLU A O 1
ATOM 747 N N . ASN A 1 91 ? 21.481 4.852 -30.479 1.00 53.72 91 ASN A N 1
ATOM 748 C CA . ASN A 1 91 ? 22.714 4.648 -29.709 1.00 53.72 91 ASN A CA 1
ATOM 749 C C . ASN A 1 91 ? 22.616 5.344 -28.340 1.00 53.72 91 ASN A C 1
ATOM 751 O O . ASN A 1 91 ? 23.021 6.496 -28.170 1.00 53.72 91 ASN A O 1
ATOM 755 N N . VAL A 1 92 ? 22.076 4.644 -27.345 1.00 57.25 92 VAL A N 1
ATOM 756 C CA . VAL A 1 92 ? 22.010 5.132 -25.970 1.00 57.25 92 VAL A CA 1
ATOM 757 C C . VAL A 1 92 ? 23.412 5.044 -25.374 1.00 57.25 92 VAL A C 1
ATOM 759 O O . VAL A 1 92 ? 23.919 3.953 -25.125 1.00 57.25 92 VAL A O 1
ATOM 762 N N . PHE A 1 93 ? 24.040 6.196 -25.110 1.00 50.44 93 PHE A N 1
ATOM 763 C CA . PHE A 1 93 ? 25.214 6.274 -24.238 1.00 50.44 93 PHE A CA 1
ATOM 764 C C . PHE A 1 93 ? 24.876 5.568 -22.923 1.00 50.44 93 PHE A C 1
ATOM 766 O O . PHE A 1 93 ? 24.054 6.047 -22.133 1.00 50.44 93 PHE A O 1
ATOM 773 N N . ILE A 1 94 ? 25.476 4.394 -22.727 1.00 50.38 94 ILE A N 1
ATOM 774 C CA . ILE A 1 94 ? 25.162 3.497 -21.623 1.00 50.38 94 ILE A CA 1
ATOM 775 C C . ILE A 1 94 ? 25.647 4.148 -20.327 1.00 50.38 94 ILE A C 1
ATOM 777 O O . ILE A 1 94 ? 26.791 3.999 -19.910 1.00 50.38 94 ILE A O 1
ATOM 781 N N . ASN A 1 95 ? 24.774 4.915 -19.679 1.00 49.62 95 ASN A N 1
ATOM 782 C CA . ASN A 1 95 ? 25.021 5.389 -18.326 1.00 49.62 95 ASN A CA 1
ATOM 783 C C . ASN A 1 95 ? 25.007 4.185 -17.375 1.00 49.62 95 ASN A C 1
ATOM 785 O O . ASN A 1 95 ? 24.142 3.319 -17.503 1.00 49.62 95 ASN A O 1
ATOM 789 N N . ASN A 1 96 ? 25.896 4.171 -16.373 1.00 49.62 96 ASN A N 1
ATOM 790 C CA . ASN A 1 96 ? 26.074 3.098 -15.371 1.00 49.62 96 ASN A CA 1
ATOM 791 C C . ASN A 1 96 ? 24.774 2.556 -14.743 1.00 49.62 96 ASN A C 1
ATOM 793 O O . ASN A 1 96 ? 24.743 1.443 -14.231 1.00 49.62 96 ASN A O 1
ATOM 797 N N . SER A 1 97 ? 23.679 3.314 -14.799 1.00 50.22 97 SER A N 1
ATOM 798 C CA . SER A 1 97 ? 22.362 2.881 -14.334 1.00 50.22 97 SER A CA 1
ATOM 799 C C . SER A 1 97 ? 21.704 1.795 -15.202 1.00 50.22 97 SER A C 1
ATOM 801 O O . SER A 1 97 ? 20.764 1.173 -14.730 1.00 50.22 97 SER A O 1
ATOM 803 N N . ILE A 1 98 ? 22.160 1.572 -16.440 1.00 51.09 98 ILE A N 1
ATOM 804 C CA . ILE A 1 98 ? 21.601 0.597 -17.398 1.00 51.09 98 ILE A CA 1
ATOM 805 C C . ILE A 1 98 ? 22.122 -0.828 -17.136 1.00 51.09 98 ILE A C 1
ATOM 807 O O . ILE A 1 98 ? 21.424 -1.795 -17.436 1.00 51.09 98 ILE A O 1
ATOM 811 N N . LYS A 1 99 ? 23.283 -0.973 -16.478 1.00 55.41 99 LYS A N 1
ATOM 812 C CA . LYS A 1 99 ? 23.887 -2.274 -16.129 1.00 55.41 99 LYS A CA 1
ATOM 813 C C . LYS A 1 99 ? 22.947 -3.180 -15.324 1.00 55.41 99 LYS A C 1
ATOM 815 O O . LYS A 1 99 ? 22.973 -4.390 -15.483 1.00 55.41 99 LYS A O 1
ATOM 820 N N . TYR A 1 100 ? 22.094 -2.596 -14.484 1.00 50.72 100 TYR A N 1
ATOM 821 C CA . TYR A 1 100 ? 21.143 -3.343 -13.652 1.00 50.72 100 TYR A CA 1
ATOM 822 C C . TYR A 1 100 ? 19.903 -3.818 -14.415 1.00 50.72 100 TYR A C 1
ATOM 824 O O . TYR A 1 100 ? 19.069 -4.497 -13.828 1.00 50.72 100 TYR A O 1
ATOM 832 N N . PHE A 1 101 ? 19.747 -3.442 -15.687 1.00 53.09 101 PHE A N 1
ATOM 833 C CA . PHE A 1 101 ? 18.574 -3.767 -16.503 1.00 53.09 101 PHE A CA 1
ATOM 834 C C . PHE A 1 101 ? 18.896 -4.671 -17.699 1.00 53.09 101 PHE A C 1
ATOM 836 O O . PHE A 1 101 ? 17.996 -5.361 -18.164 1.00 53.09 101 PHE A O 1
ATOM 843 N N . TYR A 1 102 ? 20.151 -4.709 -18.158 1.00 48.38 102 TYR A N 1
ATOM 844 C CA . TYR A 1 102 ? 20.597 -5.533 -19.284 1.00 48.38 102 TYR A CA 1
ATOM 845 C C . TYR A 1 102 ? 21.688 -6.512 -18.837 1.00 48.38 102 TYR A C 1
ATOM 847 O O . TYR A 1 102 ? 22.838 -6.123 -18.647 1.00 48.38 102 TYR A O 1
ATOM 855 N N . ASN A 1 103 ? 21.326 -7.788 -18.697 1.00 44.12 103 ASN A N 1
ATOM 856 C CA . ASN A 1 103 ? 22.285 -8.885 -18.817 1.00 44.12 103 ASN A CA 1
ATOM 857 C C . ASN A 1 103 ? 22.330 -9.277 -20.301 1.00 44.12 103 ASN A C 1
ATOM 859 O O . ASN A 1 103 ? 21.275 -9.458 -20.905 1.00 44.12 103 ASN A O 1
ATOM 863 N N . GLU A 1 104 ? 23.531 -9.393 -20.873 1.00 45.75 104 GLU A N 1
ATOM 864 C CA . GLU A 1 104 ? 23.796 -9.544 -22.318 1.00 45.75 104 GLU A CA 1
ATOM 865 C C . GLU A 1 104 ? 23.126 -10.742 -23.013 1.00 45.75 104 GLU A C 1
ATOM 867 O O . GLU A 1 104 ? 23.155 -10.808 -24.237 1.00 45.75 104 GLU A O 1
ATOM 872 N N . GLU A 1 105 ? 22.497 -11.671 -22.290 1.00 47.75 105 GLU A N 1
ATOM 873 C CA . GLU A 1 105 ? 22.045 -12.928 -22.893 1.00 47.75 105 GLU A CA 1
ATOM 874 C C . GLU A 1 105 ? 20.533 -13.099 -23.076 1.00 47.75 105 GLU A C 1
ATOM 876 O O . GLU A 1 105 ? 20.147 -14.052 -23.744 1.00 47.75 105 GLU A O 1
ATOM 881 N N . GLN A 1 106 ? 19.649 -12.224 -22.568 1.00 43.06 106 GLN A N 1
ATOM 882 C CA . GLN A 1 106 ? 18.200 -12.409 -22.788 1.00 43.06 106 GLN A CA 1
ATOM 883 C C . GLN A 1 106 ? 17.418 -11.108 -23.021 1.00 43.06 106 GLN A C 1
ATOM 885 O O . GLN A 1 106 ? 17.091 -10.367 -22.096 1.00 43.06 106 GLN A O 1
ATOM 890 N N . M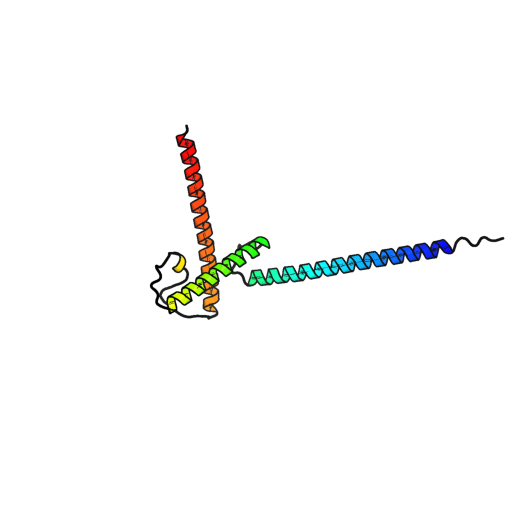ET A 1 107 ? 17.042 -10.886 -24.284 1.00 57.38 107 MET A N 1
ATOM 891 C CA . MET A 1 107 ? 15.938 -10.014 -24.691 1.00 57.38 107 MET A CA 1
ATOM 892 C C . MET A 1 107 ? 14.618 -10.805 -24.687 1.00 57.38 107 MET A C 1
ATOM 894 O O . MET A 1 107 ? 14.464 -11.696 -25.516 1.00 57.38 107 MET A O 1
ATOM 898 N N . ALA A 1 108 ? 13.686 -10.463 -23.783 1.00 44.34 108 ALA A N 1
ATOM 899 C CA . ALA A 1 108 ? 12.208 -10.588 -23.867 1.00 44.34 108 ALA A CA 1
ATOM 900 C C . ALA A 1 108 ? 11.610 -10.577 -22.436 1.00 44.34 108 ALA A C 1
ATOM 902 O O . ALA A 1 108 ? 11.953 -11.407 -21.604 1.00 44.34 108 ALA A O 1
ATOM 903 N N . VAL A 1 109 ? 10.859 -9.546 -22.032 1.00 49.19 109 VAL A N 1
ATOM 904 C CA . VAL A 1 109 ? 9.385 -9.423 -22.147 1.00 49.19 109 VAL A CA 1
ATOM 905 C C . VAL A 1 109 ? 8.584 -10.346 -21.198 1.00 49.19 109 VAL A C 1
ATOM 907 O O . VAL A 1 109 ? 8.572 -11.563 -21.321 1.00 49.19 109 VAL A O 1
ATOM 910 N N . THR A 1 110 ? 7.882 -9.697 -20.256 1.00 46.91 110 THR A N 1
ATOM 911 C CA . THR A 1 110 ? 6.627 -10.083 -19.565 1.00 46.91 110 THR A CA 1
ATOM 912 C C . THR A 1 110 ? 6.387 -11.557 -19.193 1.00 46.91 110 THR A C 1
ATOM 914 O O . THR A 1 110 ? 5.274 -12.056 -19.364 1.00 46.91 110 THR A O 1
ATOM 917 N N . THR A 1 111 ? 7.367 -12.252 -18.616 1.00 52.91 111 THR A N 1
ATOM 918 C CA . THR A 1 111 ? 7.127 -13.536 -17.926 1.00 52.91 111 THR A CA 1
ATOM 919 C C . THR A 1 111 ? 7.189 -13.361 -16.401 1.00 52.91 111 THR A C 1
ATOM 921 O O . THR A 1 111 ? 7.702 -12.361 -15.896 1.00 52.91 111 THR A O 1
ATOM 924 N N . PHE A 1 112 ? 6.641 -14.313 -15.634 1.00 49.03 112 PHE A N 1
ATOM 925 C CA . PHE A 1 112 ? 6.711 -14.322 -14.159 1.00 49.03 112 PHE A CA 1
ATOM 926 C C . PHE A 1 112 ? 8.164 -14.223 -13.647 1.00 49.03 112 PHE A C 1
ATOM 928 O O . PHE A 1 112 ? 8.430 -13.559 -12.644 1.00 49.03 112 PHE A O 1
ATOM 935 N N . GLU A 1 113 ? 9.106 -14.788 -14.406 1.00 53.00 113 GLU A N 1
ATOM 936 C CA . GLU A 1 113 ? 10.548 -14.687 -14.173 1.00 53.00 113 GLU A CA 1
ATOM 937 C C . GLU A 1 113 ? 11.045 -13.230 -14.268 1.00 53.00 113 GLU A C 1
ATOM 939 O O . GLU A 1 113 ? 11.791 -12.758 -13.409 1.00 53.00 113 GLU A O 1
ATOM 944 N N . SER A 1 114 ? 10.537 -12.456 -15.234 1.00 65.81 114 SER A N 1
ATOM 945 C CA . SER A 1 114 ? 10.889 -11.044 -15.436 1.00 65.81 114 SER A CA 1
ATOM 946 C C . SER A 1 114 ? 10.431 -10.136 -14.284 1.00 65.81 114 SER A C 1
ATOM 948 O O . SER A 1 114 ? 11.119 -9.174 -13.938 1.00 65.81 114 SER A O 1
ATOM 950 N N . ILE A 1 115 ? 9.289 -10.427 -13.646 1.00 68.81 115 ILE A N 1
ATOM 951 C CA . ILE A 1 115 ? 8.806 -9.642 -12.493 1.00 68.81 115 ILE A CA 1
ATOM 952 C C . ILE A 1 115 ? 9.746 -9.823 -11.298 1.00 68.81 115 ILE A C 1
ATOM 954 O O . ILE A 1 115 ? 10.097 -8.844 -10.636 1.00 68.81 115 ILE A O 1
ATOM 958 N N . ASN A 1 116 ? 10.182 -11.055 -11.030 1.00 75.44 116 ASN A N 1
ATOM 959 C CA . ASN A 1 116 ? 11.128 -11.338 -9.951 1.00 75.44 116 ASN A CA 1
ATOM 960 C C . ASN A 1 116 ? 12.506 -10.720 -10.226 1.00 75.44 116 ASN A C 1
ATOM 962 O O . ASN A 1 116 ? 13.136 -10.195 -9.307 1.00 75.44 116 ASN A O 1
ATOM 966 N N . GLN A 1 117 ? 12.938 -10.681 -11.487 1.00 78.12 117 GLN A N 1
ATOM 967 C CA . GLN A 1 117 ? 14.153 -9.970 -11.889 1.00 78.12 117 GLN A CA 1
ATOM 968 C C . GLN A 1 117 ? 14.041 -8.460 -11.642 1.00 78.12 117 GLN A C 1
ATOM 970 O O . GLN A 1 117 ? 14.910 -7.886 -10.992 1.00 78.12 117 GLN A O 1
ATOM 975 N N . LEU A 1 118 ? 12.940 -7.811 -12.043 1.00 79.75 118 LEU A N 1
ATOM 976 C CA . LEU A 1 118 ? 12.717 -6.385 -11.765 1.00 79.75 118 LEU A CA 1
ATOM 977 C C . LEU A 1 118 ? 12.658 -6.081 -10.262 1.00 79.75 118 LEU A C 1
ATOM 979 O O . LEU A 1 118 ? 13.163 -5.048 -9.824 1.00 79.75 118 LEU A O 1
ATOM 983 N N . ARG A 1 119 ? 12.074 -6.981 -9.459 1.00 83.62 119 ARG A N 1
ATOM 984 C CA . ARG A 1 119 ? 12.086 -6.889 -7.989 1.00 83.62 119 ARG A CA 1
ATOM 985 C C . ARG A 1 119 ? 13.516 -6.919 -7.440 1.00 83.62 119 ARG A C 1
ATOM 987 O O . ARG A 1 119 ? 13.871 -6.071 -6.623 1.00 83.62 119 ARG A O 1
ATOM 994 N N . THR A 1 120 ? 14.339 -7.854 -7.909 1.00 82.75 120 THR A N 1
ATOM 995 C CA . THR A 1 120 ? 15.752 -7.978 -7.517 1.00 82.75 120 THR A CA 1
ATOM 996 C C . THR A 1 120 ? 16.564 -6.757 -7.945 1.00 82.75 120 THR A C 1
ATOM 998 O O . THR A 1 120 ? 17.264 -6.167 -7.123 1.00 82.75 120 THR A O 1
ATOM 1001 N N . ASN A 1 121 ? 16.406 -6.311 -9.190 1.00 80.94 121 ASN A N 1
ATOM 1002 C CA . ASN A 1 121 ? 17.106 -5.151 -9.738 1.00 80.94 121 ASN A CA 1
ATOM 1003 C C . ASN A 1 121 ? 16.738 -3.866 -8.989 1.00 80.94 121 ASN A C 1
ATOM 1005 O O . ASN A 1 121 ? 17.614 -3.057 -8.689 1.00 80.94 121 ASN A O 1
ATOM 1009 N N . PHE A 1 122 ? 15.468 -3.703 -8.607 1.00 85.56 122 PHE A N 1
ATOM 1010 C CA . PHE A 1 122 ? 15.043 -2.591 -7.761 1.00 85.56 122 PHE A CA 1
ATOM 1011 C C . PHE A 1 122 ? 15.724 -2.616 -6.388 1.00 85.56 122 PHE A C 1
ATOM 1013 O O . PHE A 1 122 ? 16.215 -1.585 -5.928 1.00 85.56 122 PHE A O 1
ATOM 1020 N N . ASN A 1 123 ? 15.789 -3.783 -5.739 1.00 84.69 123 ASN A N 1
ATOM 1021 C CA . ASN A 1 123 ? 16.447 -3.926 -4.439 1.00 84.69 123 ASN A CA 1
ATOM 1022 C C . ASN A 1 123 ? 17.954 -3.619 -4.520 1.00 84.69 123 ASN A C 1
ATOM 1024 O O . ASN A 1 123 ? 18.485 -2.945 -3.636 1.00 84.69 123 ASN A O 1
ATOM 1028 N N . LEU A 1 124 ? 18.625 -4.049 -5.594 1.00 81.81 124 LEU A N 1
ATOM 1029 C CA . LEU A 1 124 ? 20.035 -3.738 -5.858 1.00 81.81 124 LEU A CA 1
ATOM 1030 C C . LEU A 1 124 ? 20.250 -2.239 -6.086 1.00 81.81 124 LEU A C 1
ATOM 1032 O O . LEU A 1 124 ? 21.043 -1.620 -5.377 1.00 81.81 124 LEU A O 1
ATOM 1036 N N . TRP A 1 125 ? 19.476 -1.637 -6.992 1.00 79.62 125 TRP A N 1
ATOM 1037 C CA . TRP A 1 125 ? 19.510 -0.199 -7.276 1.00 79.62 125 TRP A CA 1
ATOM 1038 C C . TRP A 1 125 ? 19.310 0.638 -6.004 1.00 79.62 125 TRP A C 1
ATOM 1040 O O . TRP A 1 125 ? 20.033 1.599 -5.736 1.00 79.62 125 TRP A O 1
ATOM 1050 N N . ARG A 1 126 ? 18.361 0.228 -5.160 1.00 78.12 126 ARG A N 1
ATOM 1051 C CA . ARG A 1 126 ? 18.073 0.876 -3.880 1.00 78.12 126 ARG A CA 1
ATOM 1052 C C . ARG A 1 126 ? 19.213 0.724 -2.862 1.00 78.12 126 ARG A C 1
ATOM 1054 O O . ARG A 1 126 ? 19.511 1.679 -2.144 1.00 78.12 126 ARG A O 1
ATOM 1061 N N . SER A 1 127 ? 19.849 -0.447 -2.791 1.00 73.94 127 SER A N 1
ATOM 1062 C CA . SER A 1 127 ? 20.997 -0.701 -1.908 1.00 73.94 127 SER A CA 1
ATOM 1063 C C . SER A 1 127 ? 22.217 0.123 -2.313 1.00 73.94 127 SER A C 1
ATOM 1065 O O . SER A 1 127 ? 22.904 0.681 -1.459 1.00 73.94 127 SER A O 1
ATOM 1067 N N . GLU A 1 128 ? 22.480 0.257 -3.609 1.00 66.06 128 GLU A N 1
ATOM 1068 C CA . GLU A 1 128 ? 23.597 1.063 -4.095 1.00 66.06 128 GLU A CA 1
ATOM 1069 C C . GLU A 1 128 ? 23.393 2.551 -3.851 1.00 66.06 128 GLU A C 1
ATOM 1071 O O . GLU A 1 128 ? 24.330 3.217 -3.428 1.00 66.06 128 GLU A O 1
ATOM 1076 N N . LEU A 1 129 ? 22.172 3.072 -3.998 1.00 59.81 129 LEU A N 1
ATOM 1077 C CA . LEU A 1 129 ? 21.857 4.446 -3.597 1.00 59.81 129 LEU A CA 1
ATOM 1078 C C . LEU A 1 129 ? 22.090 4.687 -2.100 1.00 59.81 129 LEU A C 1
ATOM 1080 O O . LEU A 1 129 ? 22.538 5.768 -1.717 1.00 59.81 129 LEU A O 1
ATOM 1084 N N . SER A 1 130 ? 21.833 3.689 -1.249 1.00 62.41 130 SER A N 1
ATOM 1085 C CA . SER A 1 130 ? 22.178 3.762 0.174 1.00 62.41 130 SER A CA 1
ATOM 1086 C C . SER A 1 130 ? 23.692 3.856 0.370 1.00 62.41 130 SER A C 1
ATOM 1088 O O . SER A 1 130 ? 24.155 4.732 1.096 1.00 62.41 130 SER A O 1
ATOM 1090 N N . THR A 1 131 ? 24.467 3.002 -0.303 1.00 59.66 131 THR A N 1
ATOM 1091 C CA . THR A 1 131 ? 25.938 2.996 -0.246 1.00 59.66 131 THR A CA 1
ATOM 1092 C C . THR A 1 131 ? 26.539 4.291 -0.789 1.00 59.66 131 THR A C 1
ATOM 1094 O O . THR A 1 131 ? 27.415 4.869 -0.151 1.00 59.66 131 THR A O 1
ATOM 1097 N N . ILE A 1 132 ? 26.030 4.790 -1.916 1.00 57.97 132 ILE A N 1
ATOM 1098 C CA . ILE A 1 132 ? 26.456 6.040 -2.556 1.00 57.97 132 ILE A CA 1
ATOM 1099 C C . ILE A 1 132 ? 26.157 7.230 -1.644 1.00 57.97 132 ILE A C 1
ATOM 1101 O O . ILE A 1 132 ? 27.043 8.049 -1.419 1.00 57.97 132 ILE A O 1
ATOM 1105 N N . ASN A 1 133 ? 24.963 7.305 -1.048 1.00 58.16 133 ASN A N 1
ATOM 1106 C CA . ASN A 1 133 ? 24.649 8.349 -0.070 1.00 58.16 133 ASN A CA 1
ATOM 1107 C C . ASN A 1 133 ? 25.545 8.243 1.173 1.00 58.16 133 ASN A C 1
ATOM 1109 O O . ASN A 1 133 ? 26.039 9.257 1.655 1.00 58.16 133 ASN A O 1
ATOM 1113 N N . MET A 1 134 ? 25.832 7.031 1.661 1.00 59.28 134 MET A N 1
ATOM 1114 C CA . MET A 1 134 ? 26.763 6.819 2.777 1.00 59.28 134 MET A CA 1
ATOM 1115 C C . MET A 1 134 ? 28.188 7.278 2.441 1.00 59.28 134 MET A C 1
ATOM 1117 O O . MET A 1 134 ? 28.857 7.887 3.276 1.00 59.28 134 MET A O 1
ATOM 1121 N N . MET A 1 135 ? 28.656 7.002 1.223 1.00 63.31 135 MET A N 1
ATOM 1122 C CA . MET A 1 135 ? 29.967 7.421 0.727 1.00 63.31 135 MET A CA 1
ATOM 1123 C C . MET A 1 135 ? 30.035 8.939 0.528 1.00 63.31 135 MET A C 1
ATOM 1125 O O . MET A 1 135 ? 31.003 9.559 0.965 1.00 63.31 135 MET A O 1
ATOM 1129 N N . ALA A 1 136 ? 28.994 9.548 -0.041 1.00 63.19 136 ALA A N 1
ATOM 1130 C CA . ALA A 1 136 ? 28.892 10.993 -0.228 1.00 63.19 136 ALA A CA 1
ATOM 1131 C C . ALA A 1 136 ? 28.850 11.747 1.115 1.00 63.19 136 ALA A C 1
ATOM 1133 O O . ALA A 1 136 ? 29.537 12.751 1.290 1.00 63.19 136 ALA A O 1
ATOM 1134 N N . GLU A 1 137 ? 28.113 11.240 2.106 1.00 64.94 137 GLU A N 1
ATOM 1135 C CA . GLU A 1 137 ? 28.067 11.820 3.456 1.00 64.94 137 GLU A CA 1
ATOM 1136 C C . GLU A 1 137 ? 29.396 11.648 4.213 1.00 64.94 137 GLU A C 1
ATOM 1138 O O . GLU A 1 137 ? 29.827 12.549 4.938 1.00 64.94 137 GLU A O 1
ATOM 1143 N N . LYS A 1 138 ? 30.103 10.527 4.011 1.00 69.31 138 LYS A N 1
ATOM 1144 C CA . LYS A 1 138 ? 31.452 10.317 4.563 1.00 69.31 138 LYS A CA 1
ATOM 1145 C C . LYS A 1 138 ? 32.469 11.290 3.955 1.00 69.31 138 LYS A C 1
ATOM 1147 O O . LYS A 1 138 ? 33.308 11.818 4.678 1.00 69.31 138 LYS A O 1
ATOM 1152 N N . GLN A 1 139 ? 32.362 11.575 2.658 1.00 65.94 139 GLN A N 1
ATOM 1153 C CA . GLN A 1 139 ? 33.193 12.577 1.986 1.00 65.94 139 GLN A CA 1
ATOM 1154 C C . GLN A 1 139 ? 32.903 13.999 2.487 1.00 65.94 139 GLN A C 1
ATOM 1156 O O . GLN A 1 139 ? 33.846 14.721 2.799 1.00 65.94 139 GLN A O 1
ATOM 1161 N N . LYS A 1 140 ? 31.629 14.378 2.670 1.00 68.44 140 LYS A N 1
ATOM 1162 C CA . LYS A 1 140 ? 31.253 15.675 3.270 1.00 68.44 140 LYS A CA 1
ATOM 1163 C C . LYS A 1 140 ? 31.802 15.854 4.687 1.00 68.44 140 LYS A C 1
ATOM 1165 O O . LYS A 1 140 ? 32.308 16.920 5.017 1.00 68.44 140 LYS A O 1
ATOM 1170 N N . LYS A 1 141 ? 31.745 14.812 5.526 1.00 67.81 141 LYS A N 1
ATOM 1171 C CA . LYS A 1 141 ? 32.335 14.857 6.877 1.00 67.81 141 LYS A CA 1
ATOM 1172 C C . LYS A 1 141 ? 33.855 15.011 6.853 1.00 67.81 141 LYS A C 1
ATOM 1174 O O . LYS A 1 141 ? 34.395 15.734 7.681 1.00 67.81 141 LYS A O 1
ATOM 1179 N N . ASN A 1 142 ? 34.532 14.362 5.909 1.00 68.06 142 ASN A N 1
ATOM 1180 C CA . ASN A 1 142 ? 35.980 14.489 5.764 1.00 68.06 142 ASN A CA 1
ATOM 1181 C C . ASN A 1 142 ? 36.392 15.893 5.289 1.00 68.06 142 ASN A C 1
ATOM 1183 O O . ASN A 1 142 ? 37.352 16.431 5.825 1.00 68.06 142 ASN A O 1
ATOM 1187 N N . LEU A 1 143 ? 35.638 16.504 4.366 1.00 63.03 143 LEU A N 1
ATOM 1188 C CA . LEU A 1 143 ? 35.851 17.888 3.913 1.00 63.03 143 LEU A CA 1
ATOM 1189 C C . LEU A 1 143 ? 35.706 18.893 5.066 1.00 63.03 143 LEU A C 1
ATOM 1191 O O . LEU A 1 143 ? 36.599 19.707 5.298 1.00 63.03 143 LEU A O 1
ATOM 1195 N N . ASN A 1 144 ? 34.645 18.759 5.864 1.00 62.06 144 ASN A N 1
ATOM 1196 C CA . ASN A 1 144 ? 34.417 19.624 7.024 1.00 62.06 144 ASN A CA 1
ATOM 1197 C C . ASN A 1 144 ? 35.487 19.437 8.118 1.00 62.06 144 ASN A C 1
ATOM 1199 O O . ASN A 1 144 ? 35.802 20.375 8.844 1.00 62.06 144 ASN A O 1
ATOM 1203 N N . ASN A 1 145 ? 36.060 18.238 8.260 1.00 58.25 145 ASN A N 1
ATOM 1204 C CA . ASN A 1 145 ? 37.158 18.005 9.201 1.00 58.25 145 ASN A CA 1
ATOM 1205 C C . ASN A 1 145 ? 38.484 18.598 8.699 1.00 58.25 145 ASN A C 1
ATOM 1207 O O . ASN A 1 145 ? 39.209 19.176 9.501 1.00 58.25 145 ASN A O 1
ATOM 1211 N N . SER A 1 146 ? 38.774 18.528 7.394 1.00 58.66 146 SER A N 1
ATOM 1212 C CA . SER A 1 146 ? 39.971 19.155 6.815 1.00 58.66 146 SER A CA 1
ATOM 1213 C C . SER A 1 146 ? 39.924 20.685 6.839 1.00 58.66 146 SER A C 1
ATOM 1215 O O . SER A 1 146 ? 40.946 21.321 7.075 1.00 58.66 146 SER A O 1
ATOM 1217 N N . GLU A 1 147 ? 38.745 21.291 6.661 1.00 57.56 147 GLU A N 1
ATOM 1218 C CA . GLU A 1 147 ? 38.579 22.744 6.800 1.00 57.56 147 GLU A CA 1
ATOM 1219 C C . GLU A 1 147 ? 38.834 23.203 8.244 1.00 57.56 147 GLU A C 1
ATOM 1221 O O . GLU A 1 147 ? 39.476 24.223 8.458 1.00 57.56 147 GLU A O 1
ATOM 1226 N N . ASN A 1 148 ? 38.433 22.418 9.250 1.00 56.31 148 ASN A N 1
ATOM 1227 C CA . ASN A 1 148 ? 38.681 22.740 10.661 1.00 56.31 148 ASN A CA 1
ATOM 1228 C C . ASN A 1 148 ? 40.142 22.536 11.116 1.00 56.31 148 ASN A C 1
ATOM 1230 O O . ASN A 1 148 ? 40.531 23.073 12.154 1.00 56.31 148 ASN A O 1
ATOM 1234 N N . GLU A 1 149 ? 40.952 21.774 10.376 1.00 57.16 149 GLU A N 1
ATOM 1235 C CA . GLU A 1 149 ? 42.393 21.614 10.634 1.00 57.16 149 GLU A CA 1
ATOM 1236 C C . GLU A 1 149 ? 43.252 22.667 9.917 1.00 57.16 149 GLU A C 1
ATOM 1238 O O . GLU A 1 149 ? 44.358 22.938 10.372 1.00 57.16 149 GLU A O 1
ATOM 1243 N N . LEU A 1 150 ? 42.745 23.310 8.857 1.00 51.47 150 LEU A N 1
ATOM 1244 C CA . LEU A 1 150 ? 43.441 24.398 8.152 1.00 51.47 150 LEU A CA 1
ATOM 1245 C C . LEU A 1 150 ? 43.352 25.768 8.856 1.00 51.47 150 LEU A C 1
ATOM 1247 O O . LEU A 1 150 ? 44.073 26.690 8.481 1.00 51.47 150 LEU A O 1
ATOM 1251 N N . PHE A 1 151 ? 42.465 25.913 9.846 1.00 52.97 151 PHE A N 1
ATOM 1252 C CA . PHE A 1 151 ? 42.252 27.147 10.622 1.00 52.97 151 PHE A CA 1
ATOM 1253 C C . PHE A 1 151 ? 42.765 27.062 12.078 1.00 52.97 151 PHE A C 1
ATOM 1255 O O . PHE A 1 151 ? 42.374 27.877 12.916 1.00 52.97 151 PHE A O 1
ATOM 1262 N N . LYS A 1 152 ? 43.630 26.090 12.391 1.00 50.25 152 LYS A N 1
ATOM 1263 C CA . LYS A 1 152 ? 44.416 26.033 13.636 1.00 50.25 152 LYS A CA 1
ATOM 1264 C C . LYS A 1 152 ? 45.870 26.383 13.360 1.00 50.25 152 LYS A C 1
ATOM 1266 O O . LYS A 1 152 ? 46.470 27.023 14.250 1.00 50.25 152 LYS A O 1
#

pLDDT: mean 72.84, std 17.62, range [39.81, 98.31]